Protein AF-A0A354H0X9-F1 (afdb_monomer_lite)

Radius of gyration: 13.5 Å; chains: 1; bounding box: 30×32×38 Å

Sequence (98 aa):
MRMIDGQPAFPDEAPPDDWREVRVAATEGMVTVRREGNRLTFVVWSNAGVELRQAANAVAWACAEAGAGRVDAAEGPLDAAAFLRTAELPAALRRQDS

Foldseek 3Di:
DKDWPRHDDDPPDDHDPPTAWMWDDFPVGIWIWGDDPPDTDTDDPDVDDLRNQQVSLVVQLVCQVVVVHWDQDPVGTHHSVRSLVPGSHDPVSVPPPD

pLDDT: mean 88.06, std 10.1, range [40.22, 96.88]

Secondary structure (DSSP, 8-state):
-EEETTEEE-SSPPPPTT--EEEEEETTEEEEEEEETTEEEEEE-SS--HHHHHHHHHHHHHHHHHHT-EEEETTEEEEHHHHHHHS---TTGGG---

Structure (mmCIF, N/CA/C/O backbone):
data_AF-A0A354H0X9-F1
#
_entry.id   AF-A0A354H0X9-F1
#
loop_
_atom_site.group_PDB
_atom_site.id
_atom_site.type_symbol
_atom_site.label_atom_id
_atom_site.label_alt_id
_atom_site.label_comp_id
_atom_site.label_asym_id
_atom_site.label_entity_id
_atom_site.label_seq_id
_atom_site.pdbx_PDB_ins_code
_atom_site.Cartn_x
_atom_site.Cartn_y
_atom_site.Cartn_z
_atom_site.occupancy
_atom_site.B_iso_or_equiv
_atom_site.auth_seq_id
_atom_site.auth_comp_id
_atom_site.auth_asym_id
_atom_site.auth_atom_id
_atom_site.pdbx_PDB_model_num
ATOM 1 N N . MET A 1 1 ? 6.465 -13.292 -0.159 1.00 66.19 1 MET A N 1
ATOM 2 C CA . MET A 1 1 ? 6.653 -13.235 1.308 1.00 66.19 1 MET A CA 1
ATOM 3 C C . MET A 1 1 ? 5.814 -12.090 1.854 1.00 66.19 1 MET A C 1
ATOM 5 O O . MET A 1 1 ? 5.733 -11.063 1.186 1.00 66.19 1 MET A O 1
ATOM 9 N N . ARG A 1 2 ? 5.182 -12.265 3.018 1.00 82.69 2 ARG A N 1
ATOM 10 C CA . ARG A 1 2 ? 4.438 -11.213 3.721 1.00 82.69 2 ARG A CA 1
ATOM 11 C C . ARG A 1 2 ? 5.017 -11.061 5.124 1.00 82.69 2 ARG A C 1
ATOM 13 O O . ARG A 1 2 ? 5.441 -12.053 5.712 1.00 82.69 2 ARG A O 1
ATOM 20 N N . MET A 1 3 ? 5.064 -9.835 5.630 1.00 91.25 3 MET A N 1
ATOM 21 C CA . MET A 1 3 ? 5.413 -9.564 7.025 1.00 91.25 3 MET A CA 1
ATOM 22 C C . MET A 1 3 ? 4.288 -8.789 7.696 1.00 91.25 3 MET A C 1
ATOM 24 O O . MET A 1 3 ? 3.686 -7.934 7.049 1.00 91.25 3 MET A O 1
ATOM 28 N N . ILE A 1 4 ? 4.033 -9.065 8.970 1.00 90.94 4 ILE A N 1
ATOM 29 C CA . ILE A 1 4 ? 3.080 -8.342 9.816 1.00 90.94 4 ILE A CA 1
ATOM 30 C C . ILE A 1 4 ? 3.851 -7.869 11.044 1.00 90.94 4 ILE A C 1
ATOM 32 O O . ILE A 1 4 ? 4.527 -8.667 11.689 1.00 90.94 4 ILE A O 1
ATOM 36 N N . ASP A 1 5 ? 3.832 -6.563 11.302 1.00 91.25 5 ASP A N 1
ATOM 37 C CA . ASP A 1 5 ? 4.507 -5.919 12.436 1.00 91.25 5 ASP A CA 1
ATOM 38 C C . ASP A 1 5 ? 5.974 -6.373 12.628 1.00 91.25 5 ASP A C 1
ATOM 40 O O . ASP A 1 5 ? 6.472 -6.592 13.732 1.00 91.25 5 ASP A O 1
ATOM 44 N N . GLY A 1 6 ? 6.692 -6.517 11.509 1.00 88.44 6 GLY A N 1
ATOM 45 C CA . GLY A 1 6 ? 8.108 -6.895 11.482 1.00 88.44 6 GLY A CA 1
ATOM 46 C C . GLY A 1 6 ? 8.394 -8.397 11.567 1.00 88.44 6 GLY A C 1
ATOM 47 O O . GLY A 1 6 ? 9.560 -8.778 11.485 1.00 88.44 6 GLY A O 1
ATOM 48 N N . GLN A 1 7 ? 7.373 -9.250 11.665 1.00 90.00 7 GLN A N 1
ATOM 49 C CA . GLN A 1 7 ? 7.517 -10.708 11.688 1.00 90.00 7 GLN A CA 1
ATOM 50 C C . GLN A 1 7 ? 7.072 -11.336 10.359 1.00 90.00 7 GLN A C 1
ATOM 52 O O . GLN A 1 7 ? 6.122 -10.843 9.749 1.00 90.00 7 GLN A O 1
ATOM 57 N N . PRO A 1 8 ? 7.729 -12.405 9.867 1.00 89.38 8 PRO A N 1
ATOM 58 C CA . PRO A 1 8 ? 7.212 -13.190 8.750 1.00 89.38 8 PRO A CA 1
ATOM 59 C C . PRO A 1 8 ? 5.821 -13.735 9.073 1.00 89.38 8 PRO A C 1
ATOM 61 O O . PRO A 1 8 ? 5.602 -14.242 10.167 1.00 89.38 8 PRO A O 1
ATOM 64 N N . ALA A 1 9 ? 4.914 -13.660 8.106 1.00 90.12 9 ALA A N 1
ATOM 65 C CA . ALA A 1 9 ? 3.561 -14.186 8.227 1.00 90.12 9 ALA A CA 1
ATOM 66 C C . ALA A 1 9 ? 3.264 -15.142 7.072 1.00 90.12 9 ALA A C 1
ATOM 68 O O . ALA A 1 9 ? 3.742 -14.940 5.943 1.00 90.12 9 ALA A O 1
ATOM 69 N N . PHE A 1 10 ? 2.440 -16.155 7.333 1.00 86.81 10 PHE A N 1
ATOM 70 C CA . PHE A 1 10 ? 1.949 -17.038 6.275 1.00 86.81 10 PHE A CA 1
ATOM 71 C C . PHE A 1 10 ? 1.021 -16.269 5.321 1.00 86.81 10 PHE A C 1
ATOM 73 O O . PHE A 1 10 ? 0.521 -15.210 5.694 1.00 86.81 10 PHE A O 1
ATOM 80 N N . PRO A 1 11 ? 0.798 -16.712 4.072 1.00 80.75 11 PRO A N 1
ATOM 81 C CA . PRO A 1 11 ? -0.066 -15.989 3.131 1.00 80.75 11 PRO A CA 1
ATOM 82 C C . PRO A 1 11 ? -1.539 -15.901 3.561 1.00 80.75 11 PRO A C 1
ATOM 84 O O . PRO A 1 11 ? -2.194 -14.901 3.281 1.00 80.75 11 PRO A O 1
ATOM 87 N N . ASP A 1 12 ? -2.038 -16.937 4.230 1.00 85.62 12 ASP A N 1
ATOM 88 C CA . ASP A 1 12 ? -3.430 -17.147 4.645 1.00 85.62 12 ASP A CA 1
ATOM 89 C C . ASP A 1 12 ? -3.736 -16.663 6.069 1.00 85.62 12 ASP A C 1
ATOM 91 O O . ASP A 1 12 ? -4.893 -16.577 6.471 1.00 85.62 12 ASP A O 1
ATOM 95 N N . GLU A 1 13 ? -2.707 -16.302 6.829 1.00 86.00 13 GLU A N 1
ATOM 96 C CA . GLU A 1 13 ? -2.861 -15.766 8.177 1.00 86.00 13 GLU A CA 1
ATOM 97 C C . GLU A 1 13 ? -3.602 -14.412 8.143 1.00 86.00 13 GLU A C 1
ATOM 99 O O . GLU A 1 13 ? -3.351 -13.550 7.293 1.00 86.00 13 GLU A O 1
ATOM 104 N N . ALA A 1 14 ? -4.544 -14.189 9.052 1.00 86.06 14 ALA A N 1
ATOM 105 C CA . ALA A 1 14 ? -5.166 -12.877 9.194 1.00 86.06 14 ALA A CA 1
ATOM 106 C C . ALA A 1 14 ? -4.267 -11.986 10.069 1.00 86.06 14 ALA A C 1
ATOM 108 O O . ALA A 1 14 ? -3.779 -12.463 11.095 1.00 86.06 14 ALA A O 1
ATOM 109 N N . PRO A 1 15 ? -4.041 -10.707 9.715 1.00 86.50 15 PRO A N 1
ATOM 110 C CA . PRO A 1 15 ? -3.436 -9.770 10.652 1.00 86.50 15 PRO A CA 1
ATOM 111 C C . PRO A 1 15 ? -4.281 -9.658 11.929 1.00 86.50 15 PRO A C 1
ATOM 113 O O . PRO A 1 15 ? -5.509 -9.700 11.833 1.00 86.50 15 PRO A O 1
ATOM 116 N N . PRO A 1 16 ? -3.654 -9.495 13.107 1.00 88.75 16 PRO A N 1
ATOM 117 C CA . PRO A 1 16 ? -4.383 -9.240 14.346 1.00 88.75 16 PRO A CA 1
ATOM 118 C C . PRO A 1 16 ? -5.171 -7.929 14.238 1.00 88.75 16 PRO A C 1
ATOM 120 O O . PRO A 1 16 ? -4.760 -7.032 13.511 1.00 88.75 16 PRO A O 1
ATOM 123 N N . ASP A 1 17 ? -6.277 -7.775 14.969 1.00 87.69 17 ASP A N 1
ATOM 124 C CA . ASP A 1 17 ? -7.172 -6.609 14.835 1.00 87.69 17 ASP A CA 1
ATOM 125 C C . ASP A 1 17 ? -6.481 -5.247 15.042 1.00 87.69 17 ASP A C 1
ATOM 127 O O . ASP A 1 17 ? -6.945 -4.229 14.518 1.00 87.69 17 ASP A O 1
ATOM 131 N N . ASP A 1 18 ? -5.375 -5.218 15.786 1.00 89.56 18 ASP A N 1
ATOM 132 C CA . ASP A 1 18 ? -4.580 -4.042 16.140 1.00 89.56 18 ASP A CA 1
ATOM 133 C C . ASP A 1 18 ? -3.280 -3.894 15.329 1.00 89.56 18 ASP A C 1
ATOM 135 O O . ASP A 1 18 ? -2.415 -3.088 15.693 1.00 89.56 18 ASP A O 1
ATOM 139 N N . TRP A 1 19 ? -3.160 -4.624 14.215 1.00 93.81 19 TRP A N 1
ATOM 140 C CA . TRP A 1 19 ? -2.006 -4.553 13.321 1.00 93.81 19 TRP A CA 1
ATOM 141 C C . TRP A 1 19 ? -1.687 -3.109 12.914 1.00 93.81 19 TRP A C 1
ATOM 143 O O . TRP A 1 19 ? -2.579 -2.285 12.661 1.00 93.81 19 TRP A O 1
ATOM 153 N N . ARG A 1 20 ? -0.392 -2.802 12.814 1.00 93.31 20 ARG A N 1
ATOM 154 C CA . ARG A 1 20 ? 0.090 -1.458 12.458 1.00 93.31 20 ARG A CA 1
ATOM 155 C C . ARG A 1 20 ? 0.718 -1.432 11.083 1.00 93.31 20 ARG A C 1
ATOM 157 O O . ARG A 1 20 ? 0.574 -0.445 10.361 1.00 93.31 20 ARG A O 1
ATOM 164 N N . GLU A 1 21 ? 1.411 -2.504 10.726 1.00 94.44 21 GLU A N 1
ATOM 165 C CA . GLU A 1 21 ? 2.153 -2.596 9.485 1.00 94.44 21 GLU A CA 1
ATOM 166 C C . GLU A 1 21 ? 2.040 -3.981 8.843 1.00 94.44 21 GLU A C 1
ATOM 168 O O . GLU A 1 21 ? 2.285 -5.005 9.476 1.00 94.44 21 GLU A O 1
ATOM 173 N N . VAL A 1 22 ? 1.752 -4.006 7.543 1.00 92.94 22 VAL A N 1
ATOM 174 C CA . VAL A 1 22 ? 1.871 -5.193 6.692 1.00 92.94 22 VAL A CA 1
ATOM 175 C C . VAL A 1 22 ? 2.836 -4.879 5.559 1.00 92.94 22 VAL A C 1
ATOM 177 O O . VAL A 1 22 ? 2.692 -3.865 4.887 1.00 92.94 22 VAL A O 1
ATOM 180 N N . ARG A 1 23 ? 3.814 -5.746 5.298 1.00 92.38 23 ARG A N 1
ATOM 181 C CA . ARG A 1 23 ? 4.711 -5.616 4.141 1.00 92.38 23 ARG A CA 1
ATOM 182 C C . ARG A 1 23 ? 4.435 -6.711 3.132 1.00 92.38 23 ARG A C 1
ATOM 184 O O . ARG A 1 23 ? 4.466 -7.895 3.4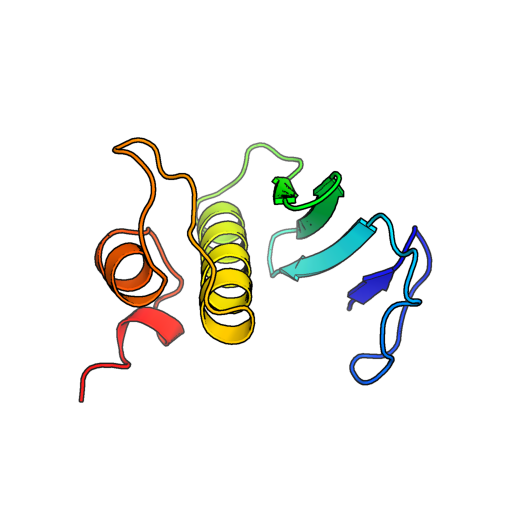72 1.00 92.38 23 ARG A O 1
ATOM 191 N N . VAL A 1 24 ? 4.226 -6.310 1.888 1.00 89.19 24 VAL A N 1
ATOM 192 C CA . VAL A 1 24 ? 4.001 -7.202 0.752 1.00 89.19 24 VAL A CA 1
ATOM 193 C C . VAL A 1 24 ? 5.244 -7.192 -0.125 1.00 89.19 24 VAL A C 1
ATOM 195 O O . VAL A 1 24 ? 5.686 -6.128 -0.557 1.00 89.19 24 VAL A O 1
ATOM 198 N N . ALA A 1 25 ? 5.820 -8.367 -0.375 1.00 88.44 25 ALA A N 1
ATOM 199 C CA . ALA A 1 25 ? 6.948 -8.487 -1.291 1.00 88.44 25 ALA A CA 1
ATOM 200 C C . ALA A 1 25 ? 6.518 -8.260 -2.744 1.00 88.44 25 ALA A C 1
ATOM 202 O O . ALA A 1 25 ? 5.528 -8.829 -3.201 1.00 88.44 25 ALA A O 1
ATOM 203 N N . ALA A 1 26 ? 7.313 -7.473 -3.456 1.00 85.56 26 ALA A N 1
ATOM 204 C CA . ALA A 1 26 ? 7.279 -7.257 -4.894 1.00 85.56 26 ALA A CA 1
ATOM 205 C C . ALA A 1 26 ? 8.653 -7.617 -5.488 1.00 85.56 26 ALA A C 1
ATO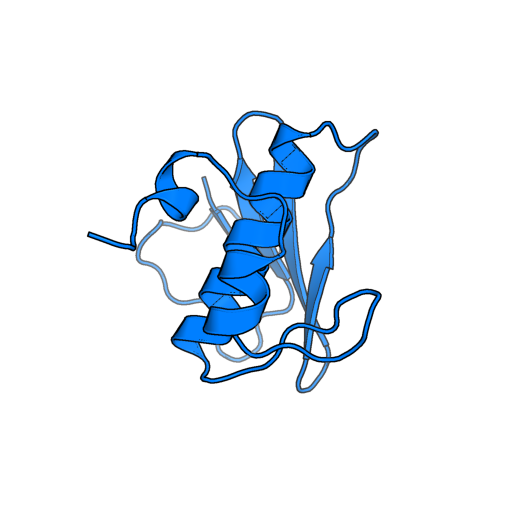M 207 O O . ALA A 1 26 ? 9.616 -7.821 -4.750 1.00 85.56 26 ALA A O 1
ATOM 208 N N . THR A 1 27 ? 8.759 -7.690 -6.817 1.00 81.06 27 THR A N 1
ATOM 209 C CA . THR A 1 27 ? 9.997 -8.100 -7.507 1.00 81.06 27 THR A CA 1
ATOM 210 C C . THR A 1 27 ? 11.222 -7.289 -7.067 1.00 81.06 27 THR A C 1
ATOM 212 O O . THR A 1 27 ? 12.260 -7.869 -6.775 1.00 81.06 27 THR A O 1
ATOM 215 N N . GLU A 1 28 ? 11.072 -5.967 -6.949 1.00 82.44 28 GLU A N 1
ATOM 216 C CA . GLU A 1 28 ? 12.170 -5.024 -6.673 1.00 82.44 28 GLU A CA 1
ATOM 217 C C . GLU A 1 28 ? 12.221 -4.545 -5.207 1.00 82.44 28 GLU A C 1
ATOM 219 O O . GLU A 1 28 ? 12.931 -3.596 -4.877 1.00 82.44 28 GLU A O 1
ATOM 224 N N . GLY A 1 29 ? 11.437 -5.142 -4.303 1.00 87.69 29 GLY A N 1
ATOM 225 C CA . GLY A 1 29 ? 11.421 -4.718 -2.902 1.00 87.69 29 GLY A CA 1
ATOM 226 C C . GLY A 1 29 ? 10.129 -5.043 -2.167 1.00 87.69 29 GLY A C 1
ATOM 227 O O . GLY A 1 29 ? 9.490 -6.060 -2.411 1.00 87.69 29 GLY A O 1
ATOM 228 N N . MET A 1 30 ? 9.741 -4.174 -1.236 1.00 90.38 30 MET A N 1
ATOM 229 C CA . MET A 1 30 ? 8.544 -4.357 -0.415 1.00 90.38 30 MET A CA 1
ATOM 230 C C . MET A 1 30 ? 7.657 -3.115 -0.491 1.00 90.38 30 MET A C 1
ATOM 232 O O . MET A 1 30 ? 8.151 -1.988 -0.412 1.00 90.38 30 MET A O 1
ATOM 236 N N . VAL A 1 31 ? 6.346 -3.330 -0.581 1.00 92.69 31 VAL A N 1
ATOM 237 C CA . VAL A 1 31 ? 5.334 -2.302 -0.321 1.00 92.69 31 VAL A CA 1
ATOM 238 C C . VAL A 1 31 ? 4.913 -2.430 1.136 1.00 92.69 31 VAL A C 1
ATOM 240 O O . VAL A 1 31 ? 4.428 -3.481 1.557 1.00 92.69 31 VAL A O 1
ATOM 243 N N . THR A 1 32 ? 5.096 -1.368 1.908 1.00 94.25 32 THR A N 1
ATOM 244 C CA . THR A 1 32 ? 4.652 -1.287 3.297 1.00 94.25 32 THR A CA 1
ATOM 245 C C . THR A 1 32 ? 3.268 -0.645 3.352 1.00 94.25 32 THR A C 1
ATOM 247 O O . THR A 1 32 ? 3.108 0.515 2.991 1.00 94.25 32 THR A O 1
ATOM 250 N N . VAL A 1 33 ? 2.276 -1.379 3.842 1.00 94.56 33 VAL A N 1
ATOM 251 C CA . VAL A 1 33 ? 0.947 -0.882 4.202 1.00 94.56 33 VAL A CA 1
ATOM 252 C C . VAL A 1 33 ? 0.962 -0.538 5.683 1.00 94.56 33 VAL A C 1
ATOM 254 O O . VAL A 1 33 ? 1.203 -1.407 6.519 1.00 94.56 33 VAL A O 1
ATOM 257 N N . ARG A 1 34 ? 0.703 0.720 6.021 1.00 95.12 34 ARG A N 1
ATOM 258 C CA . ARG A 1 34 ? 0.595 1.190 7.403 1.00 95.12 34 ARG A CA 1
ATOM 259 C C . ARG A 1 34 ? -0.837 1.569 7.710 1.00 95.12 34 ARG A C 1
ATOM 261 O O . ARG A 1 34 ? -1.471 2.260 6.917 1.00 95.12 34 ARG A O 1
ATOM 268 N N . ARG A 1 35 ? -1.331 1.153 8.869 1.00 94.06 35 ARG A N 1
ATOM 269 C CA . ARG A 1 35 ? -2.638 1.568 9.368 1.00 94.06 35 ARG A CA 1
ATOM 270 C C . ARG A 1 35 ? -2.501 2.830 10.210 1.00 94.06 35 ARG A C 1
ATOM 272 O O . ARG A 1 35 ? -1.768 2.851 11.196 1.00 94.06 35 ARG A O 1
ATOM 279 N N . GLU A 1 36 ? -3.228 3.875 9.834 1.00 92.50 36 GLU A N 1
ATOM 280 C CA . GLU A 1 36 ? -3.209 5.182 10.494 1.00 92.50 36 GLU A CA 1
ATOM 281 C C . GLU A 1 36 ? -4.650 5.633 10.764 1.00 92.50 36 GLU A C 1
ATOM 283 O O . GLU A 1 36 ? -5.308 6.276 9.944 1.00 92.50 36 GLU A O 1
ATOM 288 N N . GLY A 1 37 ? -5.182 5.238 11.925 1.00 88.88 37 GLY A N 1
ATOM 289 C CA . GLY A 1 37 ? -6.583 5.474 12.276 1.00 88.88 37 GLY A CA 1
ATOM 290 C C . GLY A 1 37 ? -7.532 4.803 11.279 1.00 88.88 37 GLY A C 1
ATOM 291 O O . GLY A 1 37 ? -7.544 3.578 11.162 1.00 88.88 37 GLY A O 1
ATOM 292 N N . ASN A 1 38 ? -8.316 5.612 10.557 1.00 88.38 38 ASN A N 1
ATOM 293 C CA . ASN A 1 38 ? -9.256 5.151 9.527 1.00 88.38 38 ASN A CA 1
ATOM 294 C C . ASN A 1 38 ? -8.683 5.234 8.098 1.00 88.38 38 ASN A C 1
ATOM 296 O O . ASN A 1 38 ? -9.432 5.373 7.132 1.00 88.38 38 ASN A O 1
ATOM 300 N N . ARG A 1 39 ? -7.353 5.240 7.954 1.00 92.31 39 ARG A N 1
ATOM 301 C CA . ARG A 1 39 ? -6.662 5.309 6.661 1.00 92.31 39 ARG A CA 1
ATOM 302 C C . ARG A 1 39 ? -5.570 4.251 6.574 1.00 92.31 39 ARG A C 1
ATOM 304 O O . ARG A 1 39 ? -5.019 3.824 7.590 1.00 92.31 39 ARG A O 1
ATOM 311 N N . LEU A 1 40 ? -5.269 3.853 5.342 1.00 94.75 40 LEU A N 1
ATOM 312 C CA . LEU A 1 40 ? -4.110 3.037 5.007 1.00 94.75 40 LEU A CA 1
ATOM 313 C C . LEU A 1 40 ? -3.125 3.880 4.201 1.00 94.75 40 LEU A C 1
ATOM 315 O O . LEU A 1 40 ? -3.514 4.514 3.222 1.00 94.75 40 LEU A O 1
ATOM 319 N N . THR A 1 41 ? -1.860 3.857 4.604 1.00 94.44 41 THR A N 1
ATOM 320 C CA . THR A 1 41 ? -0.764 4.564 3.938 1.00 94.44 41 THR A CA 1
ATOM 321 C C . THR A 1 41 ? 0.161 3.541 3.287 1.00 94.44 41 THR A C 1
ATOM 323 O O . THR A 1 41 ? 0.634 2.616 3.948 1.00 94.44 41 THR A O 1
ATOM 326 N N . PHE A 1 42 ? 0.431 3.704 1.993 1.00 92.88 42 PHE A N 1
ATOM 327 C CA . PHE A 1 42 ? 1.271 2.798 1.208 1.00 92.88 42 PHE A CA 1
ATOM 328 C C . PHE A 1 42 ? 2.641 3.440 0.993 1.00 92.88 42 PHE A C 1
ATOM 330 O O . PHE A 1 42 ? 2.752 4.492 0.367 1.00 92.88 42 PHE A O 1
ATOM 337 N N . VAL A 1 43 ? 3.687 2.821 1.533 1.00 90.19 43 VAL A N 1
ATOM 338 C CA . VAL A 1 43 ? 5.054 3.346 1.525 1.00 90.19 43 VAL A CA 1
ATOM 339 C C . VAL A 1 43 ? 5.969 2.370 0.802 1.00 90.19 43 VAL A C 1
ATOM 341 O O . VAL A 1 43 ? 5.983 1.177 1.095 1.00 90.19 43 VAL A O 1
ATOM 344 N N . VAL A 1 44 ? 6.771 2.889 -0.121 1.00 88.50 44 VAL A N 1
ATOM 345 C CA . VAL A 1 44 ? 7.873 2.160 -0.752 1.00 88.50 44 VAL A CA 1
ATOM 346 C C . VAL A 1 44 ? 9.181 2.845 -0.386 1.00 88.50 44 VAL A C 1
ATOM 348 O O . VAL A 1 44 ? 9.303 4.064 -0.483 1.00 88.50 44 VAL A O 1
ATOM 351 N N . TRP A 1 45 ? 10.159 2.064 0.062 1.00 75.44 45 TRP A N 1
ATOM 352 C CA . TRP A 1 45 ? 11.443 2.572 0.541 1.00 75.44 45 TRP A CA 1
ATOM 353 C C . TRP A 1 45 ? 12.526 2.280 -0.498 1.00 75.44 45 TRP A C 1
ATOM 355 O O . TRP A 1 45 ? 13.151 1.229 -0.430 1.00 75.44 45 TRP A O 1
ATOM 365 N N . SER A 1 46 ? 12.715 3.153 -1.493 1.00 66.81 46 SER A N 1
ATOM 366 C CA . SER A 1 46 ? 13.856 3.090 -2.430 1.00 66.81 46 SER A CA 1
ATOM 367 C C . SER A 1 46 ? 13.878 4.304 -3.377 1.00 66.81 46 SER A C 1
ATOM 369 O O . SER A 1 46 ? 13.003 5.167 -3.308 1.00 66.81 46 SER A O 1
ATOM 371 N N . ASN A 1 47 ? 14.800 4.310 -4.347 1.00 66.75 47 ASN A N 1
ATOM 372 C CA . ASN A 1 47 ? 14.731 5.058 -5.613 1.00 66.75 47 ASN A CA 1
ATOM 373 C C . ASN A 1 47 ? 13.571 4.574 -6.516 1.00 66.75 47 ASN A C 1
ATOM 375 O O . ASN A 1 47 ? 13.769 4.389 -7.712 1.00 66.75 47 ASN A O 1
ATOM 379 N N . ALA A 1 48 ? 12.399 4.319 -5.918 1.00 63.41 48 ALA A N 1
ATOM 380 C CA . ALA A 1 48 ? 11.306 3.489 -6.415 1.00 63.41 48 ALA A CA 1
ATOM 381 C C . ALA A 1 48 ? 11.236 3.455 -7.944 1.00 63.41 48 ALA A C 1
ATOM 383 O O . ALA A 1 48 ? 10.719 4.386 -8.570 1.00 63.41 48 ALA A O 1
ATOM 384 N N . GLY A 1 49 ? 11.780 2.375 -8.514 1.00 83.31 49 GLY A N 1
ATOM 385 C CA . GLY A 1 49 ? 11.648 2.056 -9.928 1.00 83.31 49 GLY A CA 1
ATOM 386 C C . GLY A 1 49 ? 10.179 1.949 -10.323 1.00 83.31 49 GLY A C 1
ATOM 387 O O . GLY A 1 49 ? 9.277 1.908 -9.475 1.00 83.31 49 GLY A O 1
ATOM 388 N N . VAL A 1 50 ? 9.932 1.929 -11.627 1.00 88.25 50 VAL A N 1
ATOM 389 C CA . VAL A 1 50 ? 8.573 1.888 -12.174 1.00 88.25 50 VAL A CA 1
ATOM 390 C C . VAL A 1 50 ? 7.792 0.677 -11.646 1.00 88.25 50 VAL A C 1
ATOM 392 O O . VAL A 1 50 ? 6.625 0.796 -11.284 1.00 88.25 50 VAL A O 1
ATOM 395 N N . GLU A 1 51 ? 8.459 -0.459 -11.468 1.00 88.62 51 GLU A N 1
ATOM 396 C CA . GLU A 1 51 ? 7.887 -1.714 -10.987 1.00 88.62 51 GLU A CA 1
ATOM 397 C C . GLU A 1 51 ? 7.408 -1.613 -9.534 1.00 88.62 51 GLU A C 1
ATOM 399 O O . GLU A 1 51 ? 6.318 -2.079 -9.200 1.00 88.62 51 GLU A O 1
ATOM 404 N N . LEU A 1 52 ? 8.189 -0.972 -8.658 1.00 89.69 52 LEU A N 1
ATOM 405 C CA . LEU A 1 52 ? 7.831 -0.832 -7.245 1.00 89.69 52 LEU A CA 1
ATOM 406 C C . LEU A 1 52 ? 6.698 0.188 -7.054 1.00 89.69 52 LEU A C 1
ATOM 408 O O . LEU A 1 52 ? 5.834 0.002 -6.197 1.00 89.69 52 LEU A O 1
ATOM 412 N N . ARG A 1 53 ? 6.653 1.230 -7.895 1.00 90.25 53 ARG A N 1
ATOM 413 C CA . ARG A 1 53 ? 5.533 2.182 -7.939 1.00 90.25 53 ARG A CA 1
ATOM 414 C C . ARG A 1 53 ? 4.250 1.511 -8.428 1.00 90.25 53 ARG A C 1
ATOM 416 O O . ARG A 1 53 ? 3.206 1.664 -7.800 1.00 90.25 53 ARG A O 1
ATOM 423 N N . GLN A 1 54 ? 4.344 0.712 -9.489 1.00 92.31 54 GLN A N 1
ATOM 424 C CA . GLN A 1 54 ? 3.236 -0.098 -9.994 1.00 92.31 54 GLN A CA 1
ATOM 425 C C . GLN A 1 54 ? 2.727 -1.085 -8.941 1.00 92.31 54 GLN A C 1
ATOM 427 O O . GLN A 1 54 ? 1.517 -1.224 -8.770 1.00 92.31 54 GLN A O 1
ATOM 432 N N . ALA A 1 55 ? 3.627 -1.732 -8.197 1.00 92.38 55 ALA A N 1
ATOM 433 C CA . ALA A 1 55 ? 3.251 -2.605 -7.092 1.00 92.38 55 ALA A CA 1
ATOM 434 C C . ALA A 1 55 ? 2.514 -1.837 -5.983 1.00 92.38 55 ALA A C 1
ATOM 436 O O . ALA A 1 55 ? 1.470 -2.294 -5.525 1.00 92.38 55 ALA A O 1
ATOM 437 N N . ALA A 1 56 ? 2.997 -0.656 -5.586 1.00 92.94 56 ALA A N 1
ATOM 438 C CA . ALA A 1 56 ? 2.311 0.175 -4.595 1.00 92.94 56 ALA A CA 1
ATOM 439 C C . ALA A 1 56 ? 0.905 0.583 -5.057 1.00 92.94 56 ALA A C 1
ATOM 441 O O . ALA A 1 56 ? -0.051 0.437 -4.297 1.00 92.94 56 ALA A O 1
ATOM 442 N N . ASN A 1 57 ? 0.763 1.008 -6.316 1.00 94.38 57 ASN A N 1
ATOM 443 C CA . ASN A 1 57 ? -0.533 1.335 -6.912 1.00 94.38 57 ASN A CA 1
ATOM 444 C C . ASN A 1 57 ? -1.468 0.118 -6.933 1.00 94.38 57 ASN A C 1
ATOM 446 O O . ASN A 1 57 ? -2.639 0.238 -6.585 1.00 94.38 57 ASN A O 1
ATOM 450 N N . ALA A 1 58 ? -0.960 -1.064 -7.287 1.00 94.50 58 ALA A N 1
ATOM 451 C CA . ALA A 1 58 ? -1.745 -2.296 -7.298 1.00 94.50 58 ALA A CA 1
ATOM 452 C C . ALA A 1 58 ? -2.261 -2.667 -5.900 1.00 94.50 58 ALA A C 1
ATOM 454 O O . ALA A 1 58 ? -3.420 -3.050 -5.753 1.00 94.50 58 ALA A O 1
ATOM 455 N N . VAL A 1 59 ? -1.426 -2.522 -4.867 1.00 94.25 59 VAL A N 1
ATOM 456 C CA . VAL A 1 59 ? -1.828 -2.785 -3.477 1.00 94.25 59 VAL A CA 1
ATOM 457 C C . VAL A 1 59 ? -2.850 -1.746 -3.001 1.00 94.25 59 VAL A C 1
ATOM 459 O O . VAL A 1 59 ? -3.857 -2.122 -2.405 1.00 94.25 59 VAL A O 1
ATOM 462 N N . ALA A 1 60 ? -2.648 -0.461 -3.312 1.00 95.19 60 ALA A N 1
ATOM 463 C CA . ALA A 1 60 ? -3.599 0.599 -2.975 1.00 95.19 60 ALA A CA 1
ATOM 464 C C . ALA A 1 60 ? -4.972 0.378 -3.630 1.00 95.19 60 ALA A C 1
ATOM 466 O O . ALA A 1 60 ? -5.999 0.461 -2.954 1.00 95.19 60 ALA A O 1
ATOM 467 N N . TRP A 1 61 ? -4.984 0.026 -4.920 1.00 95.75 61 TRP A N 1
ATOM 468 C CA . TRP A 1 61 ? -6.194 -0.359 -5.645 1.00 95.75 61 TRP A CA 1
ATOM 469 C C . TRP A 1 61 ? -6.898 -1.547 -4.980 1.00 95.75 61 TRP A C 1
ATOM 471 O O . TRP A 1 61 ? -8.086 -1.456 -4.681 1.00 95.75 61 TRP A O 1
ATOM 481 N N . ALA A 1 62 ? -6.170 -2.630 -4.692 1.00 94.44 62 ALA A N 1
ATOM 482 C CA . ALA A 1 62 ? -6.751 -3.835 -4.104 1.00 94.44 62 ALA A CA 1
ATOM 483 C C . ALA A 1 62 ? -7.386 -3.563 -2.729 1.00 94.44 62 ALA A C 1
ATOM 485 O O . ALA A 1 62 ? -8.452 -4.093 -2.421 1.00 94.44 62 ALA A O 1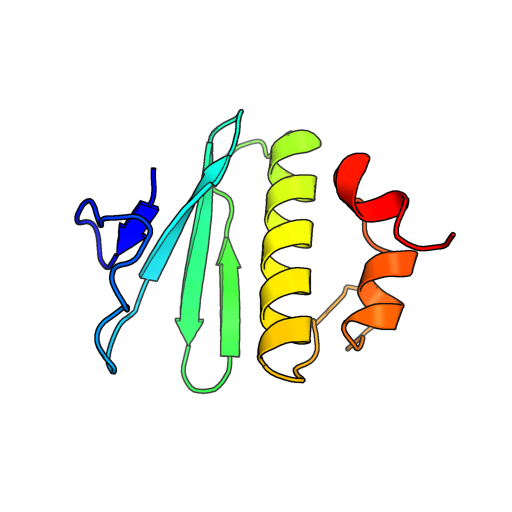
ATOM 486 N N . CYS A 1 63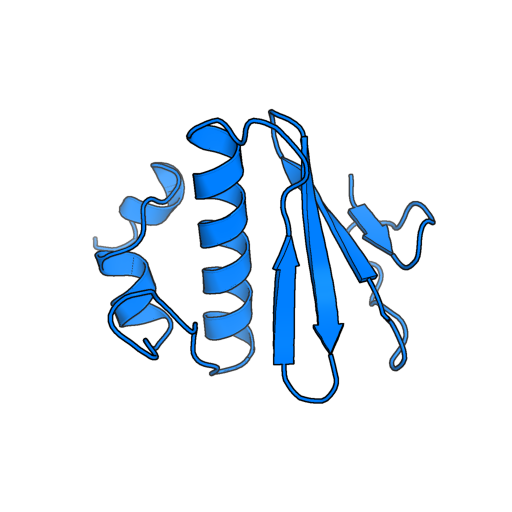 ? -6.767 -2.705 -1.911 1.00 93.81 63 CYS A N 1
ATOM 487 C CA . CYS A 1 63 ? -7.345 -2.271 -0.640 1.00 93.81 63 CYS A CA 1
ATOM 488 C C . CYS A 1 63 ? -8.614 -1.428 -0.826 1.00 93.81 63 CYS A C 1
ATOM 490 O O . CYS A 1 63 ? -9.572 -1.608 -0.075 1.00 93.81 63 CYS A O 1
ATOM 492 N N . ALA A 1 64 ? -8.635 -0.517 -1.804 1.00 95.00 64 ALA A N 1
ATOM 493 C CA . ALA A 1 64 ? -9.820 0.281 -2.104 1.00 95.00 64 ALA A CA 1
ATOM 494 C C . ALA A 1 64 ? -10.976 -0.594 -2.610 1.00 95.00 64 ALA A C 1
ATOM 496 O O . ALA A 1 64 ? -12.099 -0.427 -2.145 1.00 95.00 64 ALA A O 1
ATOM 497 N N . GLU A 1 65 ? -10.695 -1.556 -3.488 1.00 96.06 65 GLU A N 1
ATOM 498 C CA . GLU A 1 65 ? -11.687 -2.499 -4.014 1.00 96.06 65 GLU A CA 1
ATOM 499 C C . GLU A 1 65 ? -12.269 -3.375 -2.895 1.00 96.06 65 GLU A C 1
ATOM 501 O O . GLU A 1 65 ? -13.481 -3.420 -2.698 1.00 96.06 65 GLU A O 1
ATOM 506 N N . ALA A 1 66 ? -11.410 -4.011 -2.090 1.00 93.00 66 ALA A N 1
ATOM 507 C CA . ALA A 1 66 ? -11.846 -4.901 -1.013 1.00 93.00 66 ALA A CA 1
ATOM 508 C C . ALA A 1 66 ? -12.581 -4.167 0.122 1.00 93.00 66 ALA A C 1
ATOM 510 O O . ALA A 1 66 ? -13.460 -4.737 0.766 1.00 93.00 66 ALA A O 1
ATOM 511 N N . GLY A 1 67 ? -12.204 -2.915 0.391 1.00 92.38 67 GLY A N 1
ATOM 512 C CA . GLY A 1 67 ? -12.772 -2.103 1.466 1.00 92.38 67 GLY A CA 1
ATOM 513 C C . GLY A 1 67 ? -13.906 -1.171 1.041 1.00 92.38 67 GLY A C 1
ATOM 514 O O . GLY A 1 67 ? -14.369 -0.403 1.883 1.00 92.38 67 GLY A O 1
ATOM 515 N N . ALA A 1 68 ? -14.307 -1.172 -0.238 1.00 93.56 68 ALA A N 1
ATOM 516 C CA . ALA A 1 68 ? -15.171 -0.139 -0.829 1.00 93.56 68 ALA A CA 1
ATOM 517 C C . ALA A 1 68 ? -14.689 1.297 -0.501 1.00 93.56 68 ALA A C 1
ATOM 519 O O . ALA A 1 68 ? -15.476 2.208 -0.229 1.00 93.56 68 ALA A O 1
ATOM 520 N N . GLY A 1 69 ? -13.366 1.471 -0.462 1.00 93.75 69 GLY A N 1
ATOM 521 C CA . GLY A 1 69 ? -12.682 2.695 -0.067 1.00 93.75 69 GLY A CA 1
ATOM 522 C C . GLY A 1 69 ? -12.367 3.622 -1.240 1.00 93.75 69 GLY A C 1
ATOM 523 O O . GLY A 1 69 ? -12.808 3.430 -2.373 1.00 93.75 69 GLY A O 1
ATOM 524 N N . ARG A 1 70 ? -11.568 4.655 -0.958 1.00 96.25 70 ARG A N 1
ATOM 525 C CA . ARG A 1 70 ? -11.063 5.607 -1.957 1.00 96.25 70 ARG A CA 1
ATOM 526 C C . ARG A 1 70 ? -9.552 5.734 -1.834 1.00 96.25 70 ARG A C 1
ATOM 528 O O . ARG A 1 70 ? -9.018 5.639 -0.730 1.00 96.25 70 ARG A O 1
ATOM 535 N N . VAL A 1 71 ? -8.886 5.970 -2.958 1.00 96.31 71 VAL A N 1
ATOM 536 C CA . VAL A 1 71 ? -7.452 6.256 -3.020 1.00 96.31 71 VAL A CA 1
ATOM 537 C C . VAL A 1 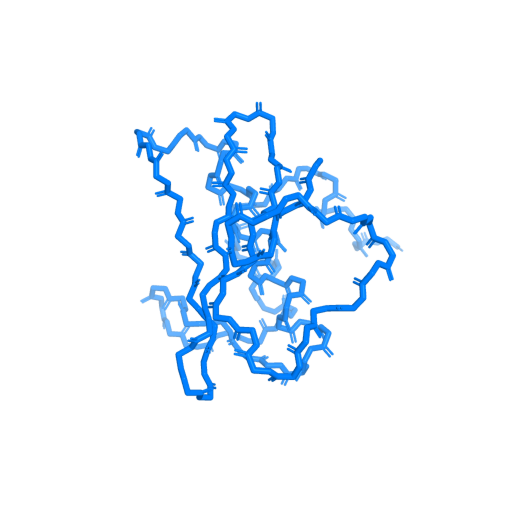71 ? -7.263 7.763 -3.152 1.00 96.31 71 VAL A C 1
ATOM 539 O O . VAL A 1 71 ? -7.811 8.378 -4.066 1.00 96.31 71 VAL A O 1
ATOM 542 N N . ASP A 1 72 ? -6.488 8.358 -2.248 1.00 94.69 72 ASP A N 1
ATOM 543 C CA . ASP A 1 72 ? -6.084 9.762 -2.339 1.00 94.69 72 ASP A CA 1
ATOM 544 C C . ASP A 1 72 ? -5.005 9.906 -3.433 1.00 94.69 72 ASP A C 1
ATOM 546 O O . ASP A 1 72 ? -3.818 9.695 -3.183 1.00 94.69 72 ASP A O 1
ATOM 550 N N . ALA A 1 73 ? -5.425 10.213 -4.665 1.00 90.25 73 ALA A N 1
ATOM 551 C CA . ALA A 1 73 ? -4.536 10.444 -5.805 1.00 90.25 73 ALA A CA 1
ATOM 552 C C . ALA A 1 73 ? -4.152 11.931 -5.935 1.00 90.25 73 ALA A C 1
ATOM 554 O O . ALA A 1 73 ? -4.711 12.796 -5.257 1.00 90.25 73 ALA A O 1
ATOM 555 N N . ALA A 1 74 ? -3.198 12.240 -6.821 1.00 86.56 74 ALA A N 1
ATOM 556 C CA . ALA A 1 74 ? -2.686 13.602 -7.006 1.00 86.56 74 ALA A CA 1
ATOM 557 C C . ALA A 1 74 ? -3.775 14.589 -7.467 1.00 86.56 74 ALA A C 1
ATOM 559 O O . ALA A 1 74 ? -3.783 15.748 -7.058 1.00 86.56 74 ALA A O 1
ATOM 560 N N . GLU A 1 75 ? -4.717 14.116 -8.279 1.00 87.62 75 GLU A N 1
ATOM 561 C CA . GLU A 1 75 ? -5.852 14.877 -8.803 1.00 87.62 75 GLU A CA 1
ATOM 562 C C . GLU A 1 75 ? -7.046 14.911 -7.830 1.00 87.62 75 GLU A C 1
ATOM 564 O O . GLU A 1 75 ? -8.030 15.612 -8.074 1.00 87.62 75 GLU A O 1
ATOM 569 N N . GLY A 1 76 ? -6.968 14.163 -6.725 1.00 93.44 76 GLY A N 1
ATOM 570 C CA . GLY A 1 76 ? -8.001 14.043 -5.701 1.00 93.44 76 GLY A CA 1
ATOM 571 C C . GLY A 1 76 ? -8.457 12.598 -5.445 1.00 93.44 76 GLY A C 1
ATOM 572 O O . GLY A 1 76 ? -7.917 11.652 -6.017 1.00 93.44 76 GLY A O 1
ATOM 573 N N . PRO A 1 77 ? -9.456 12.398 -4.564 1.00 95.81 77 PRO A N 1
ATOM 574 C CA . PRO A 1 77 ? -9.894 11.062 -4.161 1.00 95.81 77 PRO A CA 1
ATOM 575 C C . PRO A 1 77 ? -10.624 10.297 -5.276 1.00 95.81 77 PRO A C 1
ATOM 577 O O . PRO A 1 77 ? -11.720 10.689 -5.698 1.00 95.81 77 PRO A O 1
ATOM 580 N N . LEU A 1 78 ? -10.083 9.146 -5.672 1.00 96.88 78 LEU A N 1
ATOM 581 C CA . LEU A 1 78 ? -10.649 8.246 -6.683 1.00 96.88 78 LEU A CA 1
ATOM 582 C C . LEU A 1 78 ? -11.249 6.993 -6.031 1.00 96.88 78 LEU A C 1
ATOM 584 O O . LEU A 1 78 ? -10.734 6.506 -5.027 1.00 96.88 78 LEU A O 1
ATOM 588 N N . ASP A 1 79 ? -12.347 6.473 -6.581 1.00 96.75 79 ASP A N 1
ATOM 589 C CA . ASP A 1 79 ? -12.786 5.108 -6.262 1.00 96.75 79 ASP A CA 1
ATOM 590 C C . ASP A 1 79 ? -11.868 4.070 -6.936 1.00 96.75 79 ASP A C 1
ATOM 592 O O . ASP A 1 79 ? -11.008 4.416 -7.752 1.00 96.75 79 ASP A O 1
ATOM 596 N N . ALA A 1 80 ? -12.023 2.793 -6.578 1.00 94.81 80 ALA A N 1
ATOM 597 C CA . ALA A 1 80 ? -11.163 1.726 -7.083 1.00 94.81 80 ALA A CA 1
ATOM 598 C C . ALA A 1 80 ? -11.210 1.598 -8.616 1.00 94.81 80 ALA A C 1
ATOM 600 O O . ALA A 1 80 ? -10.164 1.482 -9.255 1.00 94.81 80 ALA A O 1
ATOM 601 N N . ALA A 1 81 ? -12.394 1.696 -9.229 1.00 94.38 81 ALA A N 1
ATOM 602 C CA . ALA A 1 81 ? -12.547 1.583 -10.677 1.00 94.38 81 ALA A CA 1
ATOM 603 C C . ALA A 1 81 ? -11.900 2.764 -11.420 1.00 94.38 81 ALA A C 1
ATOM 605 O O . ALA A 1 81 ? -11.253 2.584 -12.452 1.00 94.38 81 ALA A O 1
ATOM 606 N N . ALA A 1 82 ? -12.065 3.985 -10.913 1.00 94.25 82 ALA A N 1
ATOM 607 C CA . ALA A 1 82 ? -11.452 5.183 -11.468 1.00 94.25 82 ALA A CA 1
ATOM 608 C C . ALA A 1 82 ? -9.935 5.165 -11.310 1.00 94.25 82 ALA A C 1
ATOM 610 O O . ALA A 1 82 ? -9.233 5.472 -12.272 1.00 94.25 82 ALA A O 1
ATOM 611 N N . PHE A 1 83 ? -9.436 4.742 -10.149 1.00 95.19 83 PHE A N 1
ATOM 612 C CA . PHE A 1 83 ? -8.006 4.596 -9.913 1.00 95.19 83 PHE A CA 1
ATOM 613 C C . PHE A 1 83 ? -7.382 3.531 -10.827 1.00 95.19 83 PHE A C 1
ATOM 615 O O . PHE A 1 83 ? -6.313 3.763 -11.385 1.00 95.19 83 PHE A O 1
ATOM 622 N N . LEU A 1 84 ? -8.071 2.406 -11.069 1.00 93.94 84 LEU A N 1
ATOM 623 C CA . LEU A 1 84 ? -7.610 1.355 -11.986 1.00 93.94 84 LEU A CA 1
ATOM 624 C C . LEU A 1 84 ? -7.339 1.886 -13.406 1.00 93.94 84 LEU A C 1
ATOM 626 O O . LEU A 1 84 ? -6.377 1.476 -14.052 1.00 93.94 84 LEU A O 1
ATOM 630 N N . ARG A 1 85 ? -8.171 2.816 -13.888 1.00 92.06 85 ARG A N 1
ATOM 631 C CA . ARG A 1 85 ? -8.058 3.380 -15.244 1.00 92.06 85 ARG A CA 1
ATOM 632 C C . ARG A 1 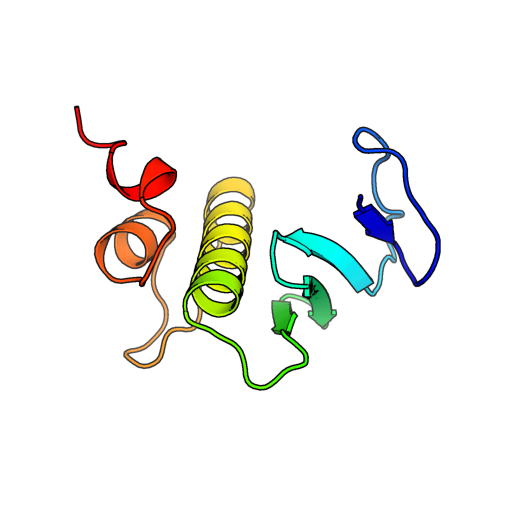85 ? -6.937 4.406 -15.394 1.00 92.06 85 ARG A C 1
ATOM 634 O O . ARG A 1 85 ? -6.451 4.599 -16.505 1.00 92.06 85 ARG A O 1
ATOM 641 N N . THR A 1 86 ? -6.570 5.098 -14.319 1.00 92.25 86 THR A N 1
ATOM 642 C CA . THR A 1 86 ? -5.637 6.235 -14.375 1.00 92.25 86 THR A CA 1
ATOM 643 C C . THR A 1 86 ? -4.255 5.909 -13.820 1.00 92.25 86 THR A C 1
ATOM 645 O O . THR A 1 86 ? -3.276 6.534 -14.227 1.00 92.25 86 THR A O 1
ATOM 648 N N . ALA A 1 87 ? -4.147 4.939 -12.911 1.00 91.62 87 ALA A N 1
ATOM 649 C CA . ALA A 1 87 ? -2.895 4.613 -12.248 1.00 91.62 87 ALA A CA 1
ATOM 650 C C . ALA A 1 87 ? -1.918 3.848 -13.156 1.00 91.62 87 ALA A C 1
ATOM 652 O O . ALA A 1 87 ? -2.278 2.985 -13.963 1.00 91.62 87 ALA A O 1
ATOM 653 N N . GLU A 1 88 ? -0.624 4.094 -12.952 1.00 91.31 88 GLU A N 1
ATOM 654 C CA . GLU A 1 88 ? 0.422 3.260 -13.528 1.00 91.31 88 GLU A CA 1
ATOM 655 C C . GLU A 1 88 ? 0.424 1.899 -12.811 1.00 91.31 88 GLU A C 1
ATOM 657 O O . GLU A 1 88 ? 0.957 1.771 -11.711 1.00 91.31 88 GLU A O 1
ATOM 662 N N . LEU A 1 89 ? -0.214 0.891 -13.416 1.00 90.44 89 LEU A N 1
ATOM 663 C CA . LEU A 1 89 ? -0.369 -0.456 -12.841 1.00 90.44 89 LEU A CA 1
ATOM 664 C C . LEU A 1 89 ? 0.443 -1.543 -13.563 1.00 90.44 89 LEU A C 1
ATOM 666 O O . LEU A 1 89 ? 0.784 -1.371 -14.729 1.00 90.44 89 LEU A O 1
ATOM 670 N N . PRO A 1 90 ? 0.705 -2.704 -12.942 1.00 88.81 90 PRO A N 1
ATOM 671 C CA . PRO A 1 90 ? 1.264 -3.851 -13.646 1.00 88.81 90 PRO A CA 1
ATOM 672 C C . PRO A 1 90 ? 0.374 -4.272 -14.825 1.00 88.81 90 PRO A C 1
ATOM 674 O O . PRO A 1 90 ? -0.855 -4.257 -14.731 1.00 88.81 90 PRO A O 1
ATOM 677 N N . ALA A 1 91 ? 0.982 -4.723 -15.926 1.00 86.06 91 ALA A N 1
ATOM 678 C CA . ALA A 1 91 ? 0.257 -5.092 -17.148 1.00 86.06 91 ALA A CA 1
ATOM 679 C C . ALA A 1 91 ? -0.839 -6.157 -16.937 1.00 86.06 91 ALA A C 1
ATOM 681 O O . ALA A 1 91 ? -1.817 -6.177 -17.679 1.00 86.06 91 ALA A O 1
ATOM 682 N N . ALA A 1 92 ? -0.691 -7.022 -15.929 1.00 85.88 92 ALA A N 1
ATOM 683 C CA . ALA A 1 92 ? -1.680 -8.040 -15.577 1.00 85.88 92 ALA A CA 1
ATOM 684 C C . ALA A 1 92 ? -3.016 -7.448 -15.091 1.00 85.88 92 ALA A C 1
ATOM 686 O O . ALA A 1 92 ? -4.063 -8.020 -15.374 1.00 85.88 92 ALA A O 1
ATOM 687 N N . LEU A 1 93 ? -2.990 -6.297 -14.410 1.00 83.00 93 LEU A N 1
ATOM 688 C CA . LEU A 1 93 ? -4.192 -5.644 -13.876 1.00 83.00 93 LEU A CA 1
ATOM 689 C C . LEU A 1 93 ? -4.867 -4.715 -14.891 1.00 83.00 93 LEU A C 1
ATOM 691 O O . LEU A 1 93 ? -6.044 -4.411 -14.759 1.00 83.00 93 LEU A O 1
ATOM 695 N N . ARG A 1 94 ? -4.158 -4.311 -15.951 1.00 76.12 94 ARG A N 1
ATOM 696 C CA . ARG A 1 94 ? -4.712 -3.447 -17.008 1.00 76.12 94 ARG A CA 1
ATOM 697 C C . ARG A 1 94 ? -5.664 -4.169 -17.976 1.00 76.12 94 ARG A C 1
ATOM 699 O O . ARG A 1 94 ? -6.262 -3.510 -18.813 1.00 76.12 94 ARG A O 1
ATOM 706 N N . ARG A 1 95 ? -5.776 -5.506 -17.920 1.00 61.22 95 ARG A N 1
ATOM 707 C CA . ARG A 1 95 ? -6.567 -6.318 -18.875 1.00 61.22 95 ARG A CA 1
ATOM 708 C C . ARG A 1 95 ? -7.915 -6.818 -18.342 1.00 61.22 95 ARG A C 1
ATOM 710 O O . ARG A 1 95 ? -8.485 -7.716 -18.949 1.00 61.22 95 ARG A O 1
ATOM 717 N N . GLN A 1 96 ? -8.419 -6.298 -17.225 1.00 57.38 96 GLN A N 1
ATOM 718 C CA . GLN A 1 96 ? -9.706 -6.760 -16.680 1.00 57.38 96 GLN A CA 1
ATOM 719 C C . GLN A 1 96 ? -10.945 -6.202 -17.409 1.00 57.38 96 GLN A C 1
ATOM 721 O O . GLN A 1 96 ? -12.058 -6.563 -17.048 1.00 57.38 96 GLN A O 1
ATOM 726 N N . ASP A 1 97 ? -10.760 -5.424 -18.481 1.00 46.97 97 ASP A N 1
ATOM 727 C CA . ASP A 1 97 ? -11.823 -5.042 -19.416 1.00 46.97 97 ASP A CA 1
ATOM 728 C C . ASP A 1 97 ? -11.834 -6.001 -20.627 1.00 46.97 97 ASP A C 1
ATOM 730 O O . ASP A 1 97 ? -11.219 -5.733 -21.664 1.00 46.97 97 ASP A O 1
ATOM 734 N N . SER A 1 98 ? -12.483 -7.163 -20.502 1.00 40.22 98 SER A N 1
ATOM 735 C CA . SER A 1 98 ? -12.896 -8.025 -21.630 1.00 40.22 98 SER A CA 1
ATOM 736 C C . SER A 1 98 ? -14.141 -8.823 -21.279 1.00 40.22 98 SER A C 1
ATOM 738 O O . SER A 1 98 ? -14.147 -9.438 -20.191 1.00 40.22 98 SER A O 1
#